Protein AF-A0A1D6LRM7-F1 (afdb_monomer)

Structure (mmCIF, N/CA/C/O backbone):
data_AF-A0A1D6LRM7-F1
#
_entry.id   AF-A0A1D6LRM7-F1
#
loop_
_atom_site.group_PDB
_atom_site.id
_atom_site.type_symbol
_atom_site.label_atom_id
_atom_site.label_alt_id
_atom_site.label_comp_id
_atom_site.label_asym_id
_atom_site.label_entity_id
_atom_site.label_seq_id
_atom_site.pdbx_PDB_ins_code
_atom_site.Cartn_x
_atom_site.Cartn_y
_atom_site.Cartn_z
_atom_site.occupancy
_atom_site.B_iso_or_equiv
_atom_site.auth_seq_id
_atom_site.auth_comp_id
_atom_site.auth_asym_id
_atom_site.auth_atom_id
_atom_site.pdbx_PDB_model_num
ATOM 1 N N . MET A 1 1 ? 13.437 -8.379 27.881 1.00 48.81 1 MET A N 1
ATOM 2 C CA . MET A 1 1 ? 14.257 -7.814 26.790 1.00 48.81 1 MET A CA 1
ATOM 3 C C . MET A 1 1 ? 14.389 -6.328 27.050 1.00 48.81 1 MET A C 1
ATOM 5 O O . MET A 1 1 ? 13.367 -5.660 27.158 1.00 48.81 1 MET A O 1
ATOM 9 N N . ASP A 1 2 ? 15.607 -5.842 27.264 1.00 48.84 2 ASP A N 1
ATOM 10 C CA . ASP A 1 2 ? 15.845 -4.428 27.548 1.00 48.84 2 ASP A CA 1
ATOM 11 C C . ASP A 1 2 ? 15.856 -3.634 26.237 1.00 48.84 2 ASP A C 1
ATOM 13 O O . ASP A 1 2 ? 16.717 -3.808 25.383 1.00 48.84 2 ASP A O 1
ATOM 17 N N . LEU A 1 3 ? 14.845 -2.789 26.058 1.00 51.12 3 LEU A N 1
ATOM 18 C CA . LEU A 1 3 ? 14.645 -1.985 24.852 1.00 51.12 3 LEU A CA 1
ATOM 19 C C . LEU A 1 3 ? 15.412 -0.652 24.901 1.00 51.12 3 LEU A C 1
ATOM 21 O O . LEU A 1 3 ? 15.370 0.107 23.936 1.00 51.12 3 LEU A O 1
ATOM 25 N N . SER A 1 4 ? 16.092 -0.345 26.012 1.00 55.38 4 SER A N 1
ATOM 26 C CA . SER A 1 4 ? 16.887 0.880 26.169 1.00 55.38 4 SER A CA 1
ATOM 27 C C . SER A 1 4 ? 18.189 0.875 25.355 1.00 55.38 4 SER A C 1
ATOM 29 O O . SER A 1 4 ? 18.809 1.926 25.209 1.00 55.38 4 SER A O 1
ATOM 31 N N . GLN A 1 5 ? 18.552 -0.274 24.773 1.00 54.78 5 GLN A N 1
ATOM 32 C CA . GLN A 1 5 ? 19.727 -0.457 23.915 1.00 54.78 5 GLN A CA 1
ATOM 33 C C . GLN A 1 5 ? 19.540 0.014 22.458 1.00 54.78 5 GLN A C 1
ATOM 35 O O . GLN A 1 5 ? 20.518 0.158 21.737 1.00 54.78 5 GLN A O 1
ATOM 40 N N . TYR A 1 6 ? 18.309 0.293 22.009 1.00 56.62 6 TYR A N 1
ATOM 41 C CA . TYR A 1 6 ? 18.001 0.683 20.617 1.00 56.62 6 TYR A CA 1
ATOM 42 C C . TYR A 1 6 ? 17.894 2.206 20.426 1.00 56.62 6 TYR A C 1
ATOM 44 O O . TYR A 1 6 ? 17.067 2.692 19.656 1.00 56.62 6 TYR A O 1
ATOM 52 N N . LYS A 1 7 ? 18.683 2.979 21.179 1.00 50.62 7 LYS A N 1
ATOM 53 C CA . LYS A 1 7 ? 18.519 4.436 21.318 1.00 50.62 7 LYS A CA 1
ATOM 54 C C . LYS A 1 7 ? 18.940 5.277 20.114 1.00 50.62 7 LYS A C 1
ATOM 56 O O . LYS A 1 7 ? 18.649 6.467 20.120 1.00 50.62 7 LYS A O 1
ATOM 61 N N . GLU A 1 8 ? 19.536 4.703 19.075 1.00 54.56 8 GLU A N 1
ATOM 62 C CA . GLU A 1 8 ? 19.952 5.472 17.902 1.00 54.56 8 GLU A CA 1
ATOM 63 C C . GLU A 1 8 ? 19.576 4.744 16.609 1.00 54.56 8 G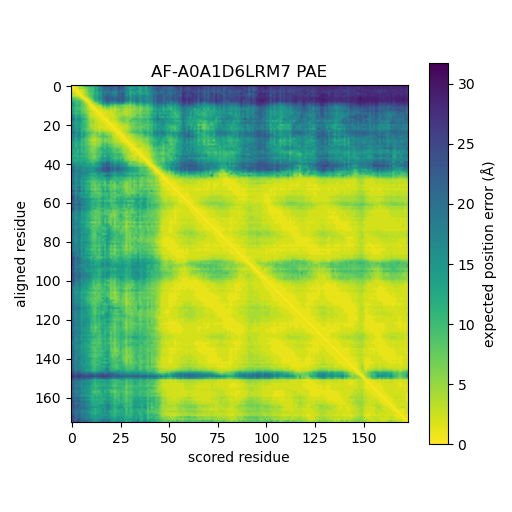LU A C 1
ATOM 65 O O . GLU A 1 8 ? 20.128 3.699 16.290 1.00 54.56 8 GLU A O 1
ATOM 70 N N . HIS A 1 9 ? 18.579 5.288 15.900 1.00 55.94 9 HIS A N 1
ATOM 71 C CA . HIS A 1 9 ? 18.299 5.088 14.470 1.00 55.94 9 HIS A CA 1
ATOM 72 C C . HIS A 1 9 ? 18.519 3.675 13.885 1.00 55.94 9 HIS A C 1
ATOM 74 O O . HIS A 1 9 ? 19.059 3.527 12.792 1.00 55.94 9 HIS A O 1
ATOM 80 N N . GLY A 1 10 ? 18.064 2.629 14.576 1.00 54.72 10 GLY A N 1
ATOM 81 C CA . GLY A 1 10 ? 18.096 1.265 14.052 1.00 54.72 10 GLY A CA 1
ATOM 82 C C . GLY A 1 10 ? 16.942 1.026 13.083 1.00 54.72 10 GLY A C 1
ATOM 83 O O . GLY A 1 10 ? 15.782 0.983 13.498 1.00 54.72 10 GLY A O 1
ATOM 84 N N . ASN A 1 11 ? 17.241 0.856 11.795 1.00 59.47 11 ASN A N 1
ATOM 85 C CA . ASN A 1 11 ? 16.259 0.343 10.847 1.00 59.47 11 ASN A CA 1
ATOM 86 C C . ASN A 1 11 ? 15.848 -1.073 11.276 1.00 59.47 11 ASN A C 1
ATOM 88 O O . ASN A 1 11 ? 16.696 -1.942 11.459 1.00 59.47 11 ASN A O 1
ATOM 92 N N . TRP A 1 12 ? 14.547 -1.308 11.453 1.00 60.94 12 TRP A N 1
ATOM 93 C CA . TRP A 1 12 ? 14.045 -2.607 11.910 1.00 60.94 12 TRP A CA 1
ATOM 94 C C . TRP A 1 12 ? 14.248 -3.707 10.846 1.00 60.94 12 TRP A C 1
ATOM 96 O O . TRP A 1 12 ? 14.608 -4.832 11.184 1.00 60.94 12 TRP A O 1
ATOM 106 N N . ILE A 1 13 ? 14.121 -3.366 9.560 1.00 70.25 13 ILE A N 1
ATOM 107 C CA . ILE A 1 13 ? 14.620 -4.170 8.438 1.00 70.25 13 ILE A CA 1
ATOM 108 C C . ILE A 1 13 ? 15.238 -3.209 7.427 1.00 70.25 13 ILE A C 1
ATOM 110 O O . ILE A 1 13 ? 14.580 -2.273 6.972 1.00 70.25 13 ILE A O 1
ATOM 114 N N . GLU A 1 14 ? 16.489 -3.453 7.058 1.00 68.00 14 GLU A N 1
ATOM 115 C CA . GLU A 1 14 ? 17.213 -2.677 6.059 1.00 68.00 14 GLU A CA 1
ATOM 116 C C . GLU A 1 14 ? 17.923 -3.614 5.088 1.00 68.00 14 GLU A C 1
ATOM 118 O O . GLU A 1 14 ? 18.613 -4.548 5.491 1.00 68.00 14 GLU A O 1
ATOM 123 N N . ILE A 1 15 ? 17.728 -3.366 3.794 1.00 74.50 15 ILE A N 1
ATOM 124 C CA . ILE A 1 15 ? 18.378 -4.113 2.723 1.00 74.50 15 ILE A CA 1
ATOM 125 C C . ILE A 1 15 ? 18.967 -3.085 1.765 1.00 74.50 15 ILE A C 1
ATOM 127 O O . ILE A 1 15 ? 18.239 -2.357 1.092 1.00 74.50 15 ILE A O 1
ATOM 131 N N . LEU A 1 16 ? 20.293 -3.001 1.740 1.00 58.19 16 LEU A N 1
ATOM 132 C CA . LEU A 1 16 ? 21.034 -1.997 0.983 1.00 58.19 16 LEU A CA 1
ATOM 133 C C . LEU A 1 16 ? 21.954 -2.667 -0.032 1.00 58.19 16 LEU A C 1
ATOM 135 O O . LEU A 1 16 ? 22.550 -3.698 0.262 1.00 58.19 16 LEU A O 1
ATOM 139 N N . ARG A 1 17 ? 22.131 -2.011 -1.187 1.00 58.50 17 ARG A N 1
ATOM 140 C CA . ARG A 1 17 ? 23.108 -2.385 -2.229 1.00 58.50 17 ARG A CA 1
ATOM 141 C C . ARG A 1 17 ? 22.951 -3.828 -2.733 1.00 58.50 17 ARG A C 1
ATOM 143 O O . ARG A 1 17 ? 23.941 -4.533 -2.900 1.00 58.50 17 ARG A O 1
ATOM 150 N N . VAL A 1 18 ? 21.715 -4.261 -2.972 1.00 64.31 18 VAL A N 1
ATOM 151 C CA . VAL A 1 18 ? 21.420 -5.574 -3.563 1.00 64.31 18 VAL A CA 1
ATOM 152 C C . VAL A 1 18 ? 20.704 -5.410 -4.897 1.00 64.31 18 VAL A C 1
ATOM 154 O O . VAL A 1 18 ? 19.795 -4.590 -5.019 1.00 64.31 18 VAL A O 1
ATOM 157 N N . ASP A 1 19 ? 21.079 -6.242 -5.862 1.00 56.31 19 ASP A N 1
ATOM 158 C CA . ASP A 1 19 ? 20.323 -6.451 -7.091 1.00 56.31 19 ASP A CA 1
ATOM 159 C C . ASP A 1 19 ? 19.500 -7.738 -6.956 1.00 56.31 19 ASP A C 1
ATOM 161 O O . ASP A 1 19 ? 19.971 -8.730 -6.400 1.00 56.31 19 ASP A O 1
ATOM 165 N N . ASN A 1 20 ? 18.270 -7.737 -7.478 1.00 55.44 20 ASN A N 1
ATOM 166 C CA . ASN A 1 20 ? 17.390 -8.915 -7.531 1.00 55.44 20 ASN A CA 1
ATOM 167 C C . ASN A 1 20 ? 17.047 -9.553 -6.165 1.00 55.44 20 ASN A C 1
ATOM 169 O O . ASN A 1 20 ? 16.983 -10.776 -6.049 1.00 55.44 20 ASN A O 1
ATOM 173 N N . LEU A 1 21 ? 16.790 -8.749 -5.126 1.00 69.44 21 LEU A N 1
ATOM 174 C CA . LEU A 1 21 ? 16.289 -9.250 -3.841 1.00 69.44 21 LEU A CA 1
ATOM 175 C C . LEU A 1 21 ? 14.969 -10.021 -4.016 1.00 69.44 21 LEU A C 1
ATOM 177 O O . LEU A 1 21 ? 13.975 -9.460 -4.479 1.00 69.44 21 LEU A O 1
ATOM 181 N N . VAL A 1 22 ? 14.932 -11.270 -3.546 1.00 63.38 22 VAL A N 1
ATOM 182 C CA . VAL A 1 22 ? 13.711 -12.081 -3.467 1.00 63.38 22 VAL A CA 1
ATOM 183 C C . VAL A 1 22 ? 13.505 -12.547 -2.025 1.00 63.38 22 VAL A C 1
ATOM 185 O O . VAL A 1 22 ? 14.353 -13.238 -1.467 1.00 63.38 22 VAL A O 1
ATOM 188 N N . ILE A 1 23 ? 12.365 -12.196 -1.423 1.00 72.25 23 ILE A N 1
ATOM 189 C CA . ILE A 1 23 ? 11.937 -12.693 -0.106 1.00 72.25 23 ILE A CA 1
ATOM 190 C C . ILE A 1 23 ? 10.822 -13.716 -0.346 1.00 72.25 23 ILE A C 1
ATOM 192 O O . ILE A 1 23 ? 9.770 -13.367 -0.879 1.00 72.25 23 ILE A O 1
ATOM 196 N N . THR A 1 24 ? 11.051 -14.984 0.006 1.00 70.19 24 THR A N 1
ATOM 197 C CA . THR A 1 24 ? 10.069 -16.075 -0.156 1.00 70.19 24 THR A CA 1
ATOM 198 C C . THR A 1 24 ? 9.983 -16.930 1.107 1.00 70.19 24 THR A C 1
ATOM 200 O O . THR A 1 24 ? 10.929 -16.978 1.888 1.00 70.19 24 THR A O 1
ATOM 203 N N . GLY A 1 25 ? 8.852 -17.608 1.308 1.00 72.69 25 GLY A N 1
ATOM 204 C CA . GLY A 1 25 ? 8.599 -18.466 2.470 1.00 72.69 25 GLY A CA 1
ATOM 205 C C . GLY A 1 25 ? 7.219 -18.214 3.079 1.00 72.69 25 GLY A C 1
ATOM 206 O O . GLY A 1 25 ? 6.573 -17.215 2.775 1.00 72.69 25 GLY A O 1
ATOM 207 N N . LYS A 1 26 ? 6.744 -19.139 3.921 1.00 67.75 26 LYS A N 1
ATOM 208 C CA . LYS A 1 26 ? 5.563 -18.927 4.779 1.00 67.75 26 LYS A CA 1
ATOM 209 C C . LYS A 1 26 ? 6.034 -18.351 6.124 1.00 67.75 26 LYS A C 1
ATOM 211 O O . LYS A 1 26 ? 7.088 -18.762 6.598 1.00 67.75 26 LYS A O 1
ATOM 216 N N . GLY A 1 27 ? 5.268 -17.460 6.752 1.00 71.12 27 GLY A N 1
ATOM 217 C CA . GLY A 1 27 ? 5.589 -16.888 8.070 1.00 71.12 27 GLY A CA 1
ATOM 218 C C . GLY A 1 27 ? 5.162 -15.424 8.210 1.00 71.12 27 GLY A C 1
ATOM 219 O O . GLY A 1 27 ? 4.623 -14.854 7.265 1.00 71.12 27 GLY A O 1
ATOM 220 N N . ASN A 1 28 ? 5.417 -14.824 9.379 1.00 67.19 28 ASN A N 1
ATOM 221 C CA . ASN A 1 28 ? 5.102 -13.423 9.680 1.00 67.19 28 ASN A CA 1
ATOM 222 C C . ASN A 1 28 ? 6.389 -12.617 9.907 1.00 67.19 28 ASN A C 1
ATOM 224 O O . ASN A 1 28 ? 7.251 -13.030 10.681 1.00 67.19 28 ASN A O 1
ATOM 228 N N . LEU A 1 29 ? 6.489 -11.445 9.279 1.00 70.94 29 LEU A N 1
ATOM 229 C CA . LEU A 1 29 ? 7.462 -10.409 9.637 1.00 70.94 29 LEU A CA 1
ATOM 230 C C . LEU A 1 29 ? 6.820 -9.496 10.697 1.00 70.94 29 LEU A C 1
ATOM 232 O O . LEU A 1 29 ? 6.235 -8.470 10.357 1.00 70.94 29 LEU A O 1
ATOM 236 N N . ASP A 1 30 ? 6.872 -9.904 11.968 1.00 68.38 30 ASP A N 1
ATOM 237 C CA . ASP A 1 30 ? 6.312 -9.158 13.107 1.00 68.38 30 ASP A CA 1
ATOM 238 C C . ASP A 1 30 ? 7.386 -8.311 13.805 1.00 68.38 30 ASP A C 1
ATOM 240 O O . ASP A 1 30 ? 8.472 -8.791 14.127 1.00 68.38 30 ASP A O 1
ATOM 244 N N . GLY A 1 31 ? 7.083 -7.035 14.033 1.00 69.38 31 GLY A N 1
ATOM 245 C CA . GLY A 1 31 ? 7.994 -6.067 14.652 1.00 69.38 31 GLY A CA 1
ATOM 246 C C . GLY A 1 31 ? 7.702 -5.702 16.062 1.00 69.38 31 GLY A C 1
ATOM 247 O O . GLY A 1 31 ? 8.352 -4.796 16.580 1.00 69.38 31 GLY A O 1
ATOM 248 N N . LEU A 1 32 ? 6.693 -6.337 16.655 1.00 70.69 32 LEU A N 1
ATOM 249 C CA . LEU A 1 32 ? 6.267 -6.051 18.014 1.00 70.69 32 LEU A CA 1
ATOM 250 C C . LEU A 1 32 ? 6.004 -4.549 18.217 1.00 70.69 32 LEU A C 1
ATOM 252 O O . LEU A 1 32 ? 6.222 -4.013 19.302 1.00 70.69 32 LEU A O 1
ATOM 256 N N . GLY A 1 33 ? 5.513 -3.871 17.170 1.00 70.25 33 GLY A N 1
ATOM 257 C CA . GLY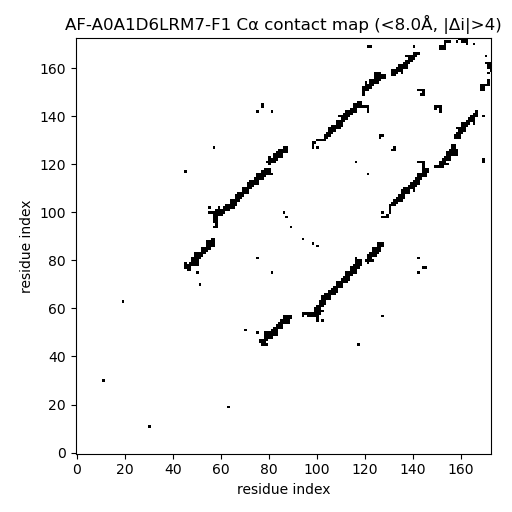 A 1 33 ? 5.181 -2.445 17.171 1.00 70.25 33 GLY A CA 1
ATOM 258 C C . GLY A 1 33 ? 4.414 -2.002 18.426 1.00 70.25 33 GLY A C 1
ATOM 259 O O . GLY A 1 33 ? 4.859 -1.056 19.079 1.00 70.25 33 GLY A O 1
ATOM 260 N N . PRO A 1 34 ? 3.352 -2.719 18.852 1.00 69.81 34 PRO A N 1
ATOM 261 C CA . PRO A 1 34 ? 2.617 -2.400 20.077 1.00 69.81 34 PRO A CA 1
ATOM 262 C C . PRO A 1 34 ? 3.480 -2.262 21.344 1.00 69.81 34 PRO A C 1
ATOM 264 O O . PRO A 1 34 ? 3.166 -1.443 22.204 1.00 69.81 34 PRO A O 1
ATOM 267 N N . ALA A 1 35 ? 4.590 -3.001 21.463 1.00 71.44 35 ALA A N 1
ATOM 268 C CA . ALA A 1 35 ? 5.491 -2.930 22.618 1.00 71.44 35 ALA A CA 1
ATOM 269 C C . ALA A 1 35 ? 6.398 -1.681 22.622 1.00 71.44 35 ALA A C 1
ATOM 271 O O . ALA A 1 35 ? 7.002 -1.353 23.648 1.00 71.44 35 ALA A O 1
ATOM 272 N N . VAL A 1 36 ? 6.519 -0.989 21.483 1.00 68.25 36 VAL A N 1
ATOM 273 C CA . VAL A 1 36 ? 7.437 0.146 21.295 1.00 68.25 36 VAL A CA 1
ATOM 274 C C . VAL A 1 36 ? 6.744 1.445 20.879 1.00 68.25 36 VAL A C 1
ATOM 276 O O . VAL A 1 36 ? 7.337 2.508 21.051 1.00 68.25 36 VAL A O 1
ATOM 279 N N . TRP A 1 37 ? 5.492 1.415 20.403 1.00 67.69 37 TRP A N 1
ATOM 280 C CA . TRP A 1 37 ? 4.754 2.619 19.988 1.00 67.69 37 TRP A CA 1
ATOM 281 C C . TRP A 1 37 ? 4.624 3.661 21.103 1.00 67.69 37 TRP A C 1
ATOM 283 O O . TRP A 1 37 ? 4.774 4.850 20.836 1.00 67.69 37 TRP A O 1
ATOM 293 N N . SER A 1 38 ? 4.437 3.231 22.356 1.00 66.00 38 SER A N 1
ATOM 294 C CA . SER A 1 38 ? 4.356 4.123 23.525 1.00 66.00 38 SER A CA 1
ATOM 295 C C . SER A 1 38 ? 5.654 4.879 23.823 1.00 66.00 38 SER A C 1
ATOM 297 O O . SER A 1 38 ? 5.643 5.853 24.572 1.00 66.00 38 SER A O 1
ATOM 299 N N . LYS A 1 39 ? 6.777 4.449 23.238 1.00 69.88 39 LYS A N 1
ATOM 300 C CA . LYS A 1 39 ? 8.090 5.086 23.394 1.00 69.88 39 LYS A CA 1
ATOM 301 C C . LYS A 1 39 ? 8.375 6.125 22.312 1.00 69.88 39 L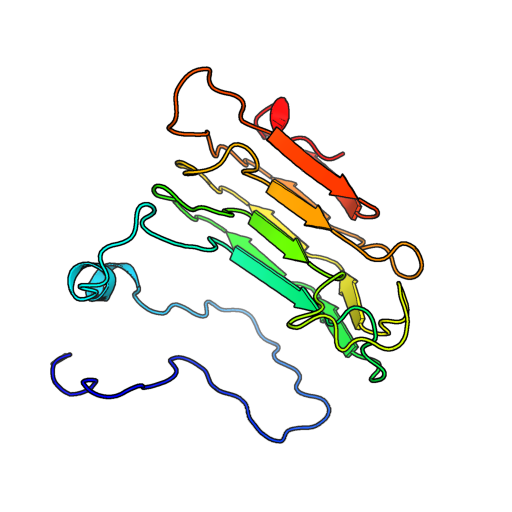YS A C 1
ATOM 303 O O . LYS A 1 39 ? 9.392 6.808 22.384 1.00 69.88 39 LYS A O 1
ATOM 308 N N . ASN A 1 40 ? 7.502 6.250 21.314 1.00 64.94 40 ASN A N 1
ATOM 309 C CA . ASN A 1 40 ? 7.621 7.265 20.279 1.00 64.94 40 ASN A CA 1
ATOM 310 C C . ASN A 1 40 ? 7.019 8.590 20.775 1.00 64.94 40 ASN A C 1
ATOM 312 O O . ASN A 1 40 ? 5.805 8.722 20.895 1.00 64.94 40 ASN A O 1
ATOM 316 N N . SER A 1 41 ? 7.872 9.576 21.056 1.00 60.50 41 SER A N 1
ATOM 317 C CA . SER A 1 41 ? 7.485 10.898 21.568 1.00 60.50 41 SER A CA 1
ATOM 318 C C . SER A 1 41 ? 7.216 11.943 20.474 1.00 60.50 41 SER A C 1
ATOM 320 O O . SER A 1 41 ? 7.082 13.130 20.773 1.00 60.50 41 SER A O 1
ATOM 322 N N . CYS A 1 42 ? 7.132 11.549 19.198 1.00 62.16 42 CYS A N 1
ATOM 323 C CA . CYS A 1 42 ? 6.802 12.489 18.129 1.00 62.16 42 CYS A CA 1
ATOM 324 C C . CYS A 1 42 ? 5.359 13.007 18.274 1.00 62.16 42 CYS A C 1
ATOM 326 O O . CYS A 1 42 ? 4.404 12.270 18.038 1.00 62.16 42 CYS A O 1
ATOM 328 N N . ALA A 1 43 ? 5.194 14.297 18.579 1.00 59.44 43 ALA A N 1
ATOM 329 C CA . ALA A 1 43 ? 3.896 14.968 18.566 1.00 59.44 43 ALA A CA 1
ATOM 330 C C . ALA A 1 43 ? 3.354 15.059 17.126 1.00 59.44 43 ALA A C 1
ATOM 332 O O . ALA A 1 43 ? 3.746 15.931 16.348 1.00 59.44 43 ALA A O 1
ATOM 333 N N . LYS A 1 44 ? 2.464 14.139 16.748 1.00 65.06 44 LYS A N 1
ATOM 334 C CA . LYS A 1 44 ? 1.799 14.114 15.438 1.00 65.06 44 LYS A CA 1
ATOM 335 C C . LYS A 1 44 ? 0.282 14.238 15.613 1.00 65.06 44 LYS A C 1
ATOM 337 O O . LYS A 1 44 ? -0.271 13.758 16.594 1.00 65.06 44 LYS A O 1
ATOM 342 N N . LYS A 1 45 ? -0.397 14.863 14.640 1.00 68.50 45 LYS A N 1
ATOM 343 C CA . LYS A 1 45 ? -1.877 14.965 14.572 1.00 68.50 45 LYS A CA 1
ATOM 344 C C . LYS A 1 45 ? -2.574 13.640 14.210 1.00 68.50 45 LYS A C 1
ATOM 346 O O . LYS A 1 45 ? -3.794 13.580 14.175 1.00 68.50 45 LYS A O 1
ATOM 351 N N . TYR A 1 46 ? -1.791 12.615 13.903 1.00 66.56 46 TYR A N 1
ATOM 352 C CA . TYR A 1 46 ? -2.187 11.256 13.555 1.00 66.56 46 TYR A CA 1
ATOM 353 C C . TYR A 1 46 ? -1.213 10.319 14.271 1.00 66.56 46 TYR A C 1
ATOM 355 O O . TYR A 1 46 ? -0.051 10.696 14.465 1.00 66.56 46 TYR A O 1
ATOM 363 N N . LYS A 1 47 ? -1.622 9.107 14.653 1.00 75.50 47 LYS A N 1
ATOM 364 C CA . LYS A 1 47 ? -0.683 8.191 15.330 1.00 75.50 47 LYS A CA 1
ATOM 365 C C . LYS A 1 47 ? 0.324 7.608 14.338 1.00 75.50 47 LYS A C 1
ATOM 367 O O . LYS A 1 47 ? 1.511 7.503 14.642 1.00 75.50 47 LYS A O 1
ATOM 372 N N . THR A 1 48 ? -0.133 7.330 13.114 1.00 79.50 48 THR A N 1
ATOM 373 C CA . THR A 1 48 ? 0.667 6.687 12.062 1.00 79.50 48 THR A CA 1
ATOM 374 C C . THR A 1 48 ? 0.442 7.354 10.701 1.00 79.50 48 THR A C 1
ATOM 376 O O . THR A 1 48 ? -0.681 7.691 10.352 1.00 79.50 48 THR A O 1
ATOM 379 N N . THR A 1 49 ? 1.501 7.572 9.907 1.00 85.38 49 THR A N 1
ATOM 380 C CA . THR A 1 49 ? 1.352 8.198 8.574 1.00 85.38 49 THR A CA 1
ATOM 381 C C . THR A 1 49 ? 0.762 7.231 7.543 1.00 85.38 49 THR A C 1
ATOM 383 O O . THR A 1 49 ? -0.041 7.652 6.719 1.00 85.38 49 THR A O 1
ATOM 386 N N . PHE A 1 50 ? 1.178 5.960 7.573 1.00 87.94 50 PHE A N 1
ATOM 387 C CA . PHE A 1 50 ? 0.703 4.899 6.681 1.00 87.94 50 PHE A CA 1
ATOM 388 C C . PHE A 1 50 ? 0.473 3.619 7.478 1.00 87.94 50 PHE A C 1
ATOM 390 O O . PHE A 1 50 ? 1.364 3.232 8.229 1.00 87.94 50 PHE A O 1
ATOM 397 N N . GLY A 1 51 ? -0.671 2.958 7.304 1.00 90.31 51 GLY A N 1
ATOM 398 C CA . GLY A 1 51 ? -0.927 1.672 7.955 1.00 90.31 51 GLY A CA 1
ATOM 399 C C . GLY A 1 51 ? -0.127 0.554 7.291 1.00 90.31 51 GLY A C 1
ATOM 400 O O . GLY A 1 51 ? 0.867 0.072 7.828 1.00 90.31 51 GLY A O 1
ATOM 401 N N . VAL A 1 52 ? -0.524 0.201 6.073 1.00 93.50 52 VAL A N 1
ATOM 402 C CA . VAL A 1 52 ? 0.189 -0.707 5.174 1.00 93.50 52 VAL A CA 1
ATOM 403 C C . VAL A 1 52 ? 0.445 -0.001 3.853 1.00 93.50 52 VAL A C 1
ATOM 405 O O . VAL A 1 52 ? -0.432 0.679 3.318 1.00 93.50 52 VAL A O 1
ATOM 408 N N . ARG A 1 53 ? 1.671 -0.122 3.336 1.00 94.94 53 ARG A N 1
ATOM 409 C CA . ARG A 1 53 ? 2.085 0.609 2.139 1.00 94.94 53 ARG A CA 1
ATOM 410 C C . ARG A 1 53 ? 2.984 -0.208 1.226 1.00 94.94 53 ARG A C 1
ATOM 412 O O . ARG A 1 53 ? 4.050 -0.647 1.650 1.00 94.94 53 ARG A O 1
ATOM 419 N N . ILE A 1 54 ? 2.623 -0.251 -0.053 1.00 95.25 54 ILE A N 1
ATOM 420 C CA . ILE A 1 54 ? 3.515 -0.601 -1.165 1.00 95.25 54 ILE A CA 1
ATOM 421 C C . ILE A 1 54 ? 3.797 0.681 -1.951 1.00 95.25 54 ILE A C 1
ATOM 423 O O . ILE A 1 54 ? 2.880 1.447 -2.236 1.00 95.25 54 ILE A O 1
ATOM 427 N N . LYS A 1 55 ? 5.061 0.938 -2.293 1.00 94.19 55 LYS A N 1
ATOM 428 C CA . LYS A 1 55 ? 5.450 2.079 -3.132 1.00 94.19 55 LYS A CA 1
ATOM 429 C C . LYS A 1 55 ? 6.411 1.646 -4.233 1.00 94.19 55 LYS A C 1
ATOM 431 O O . LYS A 1 55 ? 7.299 0.834 -3.978 1.00 94.19 55 LYS A O 1
ATOM 436 N N . ALA A 1 56 ? 6.260 2.217 -5.419 1.00 92.19 56 ALA A N 1
ATOM 437 C CA . ALA A 1 56 ? 7.166 2.046 -6.546 1.00 92.19 56 ALA A CA 1
ATOM 438 C C . ALA A 1 56 ? 7.363 3.391 -7.247 1.00 92.19 56 ALA A C 1
ATOM 440 O O . ALA A 1 56 ? 6.396 4.119 -7.460 1.00 92.19 56 ALA A O 1
ATOM 441 N N . TYR A 1 57 ? 8.613 3.708 -7.595 1.00 91.38 57 TYR A N 1
ATOM 442 C CA . TYR A 1 57 ? 8.921 4.928 -8.337 1.00 91.38 57 TYR A CA 1
ATOM 443 C C . TYR A 1 57 ? 8.187 4.945 -9.678 1.00 91.38 57 TYR A C 1
ATOM 445 O O . TYR A 1 57 ? 8.169 3.928 -10.382 1.00 91.38 57 TYR A O 1
ATOM 453 N N . GLU A 1 58 ? 7.621 6.101 -10.031 1.00 93.38 58 GLU A N 1
ATOM 454 C CA . GLU A 1 58 ? 6.837 6.266 -11.260 1.00 93.38 58 GLU A CA 1
ATOM 455 C C . GLU A 1 58 ? 7.666 6.047 -12.539 1.00 93.38 58 GLU A C 1
ATOM 457 O O . GLU A 1 58 ? 7.104 5.660 -13.562 1.00 93.38 58 GLU A O 1
ATOM 462 N N . ASP A 1 59 ? 8.992 6.210 -12.474 1.00 91.69 59 ASP A N 1
ATOM 463 C CA . ASP A 1 59 ? 9.944 6.018 -13.575 1.00 91.69 59 ASP A CA 1
ATOM 464 C C . ASP A 1 59 ? 10.985 4.914 -13.316 1.00 91.69 59 ASP A C 1
ATOM 466 O O . ASP A 1 59 ? 12.038 4.879 -13.954 1.00 91.69 59 ASP A O 1
ATOM 470 N N . ALA A 1 60 ? 10.697 3.981 -12.399 1.00 89.94 60 ALA A N 1
ATOM 471 C CA . ALA A 1 60 ? 11.610 2.889 -12.067 1.00 89.94 60 ALA A CA 1
ATOM 472 C C . ALA A 1 60 ? 12.048 2.100 -13.319 1.00 89.94 60 ALA A C 1
ATOM 474 O O . ALA A 1 60 ? 11.251 1.395 -13.941 1.00 89.94 60 ALA A O 1
ATOM 475 N N . ALA A 1 61 ? 13.337 2.181 -13.662 1.00 88.44 61 ALA A N 1
ATOM 476 C CA . ALA A 1 61 ? 13.878 1.573 -14.878 1.00 88.44 61 ALA A CA 1
ATOM 477 C C . ALA A 1 61 ? 14.138 0.059 -14.761 1.00 88.44 61 ALA A C 1
ATOM 479 O O . ALA A 1 61 ? 14.170 -0.633 -15.789 1.00 88.44 61 ALA A O 1
ATOM 480 N N . SER A 1 62 ? 14.325 -0.442 -13.535 1.00 87.81 62 SER A N 1
ATOM 481 C CA . SER A 1 62 ? 14.562 -1.858 -13.236 1.00 87.81 62 SER A CA 1
ATOM 482 C C . SER A 1 62 ? 13.264 -2.657 -13.272 1.00 87.81 62 SER A C 1
ATOM 484 O O . SER A 1 62 ? 12.256 -2.256 -12.691 1.00 87.81 62 SER A O 1
ATOM 486 N N . VAL A 1 63 ? 13.300 -3.817 -13.929 1.00 90.81 63 VAL A N 1
ATOM 487 C CA . VAL A 1 63 ? 12.172 -4.754 -13.957 1.00 90.81 63 VAL A CA 1
ATOM 488 C C . VAL A 1 63 ? 12.142 -5.508 -12.632 1.00 90.81 63 VAL A C 1
ATOM 490 O O . VAL A 1 63 ? 13.011 -6.333 -12.367 1.00 90.81 63 VAL A O 1
ATOM 493 N N . LEU A 1 64 ? 11.150 -5.217 -11.795 1.00 88.50 64 LEU A N 1
ATOM 494 C CA . LEU A 1 64 ? 10.967 -5.847 -10.486 1.00 88.50 64 LEU A CA 1
ATOM 495 C C . LEU A 1 64 ? 9.530 -6.345 -10.353 1.00 88.50 64 LEU A C 1
ATOM 497 O O . LEU A 1 64 ? 8.614 -5.805 -10.972 1.00 88.50 64 LEU A O 1
ATOM 501 N N . THR A 1 65 ? 9.313 -7.370 -9.534 1.00 91.94 65 THR A N 1
ATOM 502 C CA . THR A 1 65 ? 7.970 -7.875 -9.227 1.00 91.94 65 THR A CA 1
ATOM 503 C C . THR A 1 65 ? 7.773 -7.951 -7.723 1.00 91.94 65 THR A C 1
ATOM 505 O O . THR A 1 65 ? 8.511 -8.644 -7.029 1.00 91.94 65 THR A O 1
ATOM 508 N N . VAL A 1 66 ? 6.736 -7.274 -7.238 1.00 91.19 66 VAL A N 1
ATOM 509 C CA . VAL A 1 66 ? 6.191 -7.432 -5.890 1.00 91.19 66 VAL A CA 1
ATOM 510 C C . VAL A 1 66 ? 4.944 -8.293 -6.022 1.00 91.19 66 VAL A C 1
ATOM 512 O O . VAL A 1 66 ? 3.996 -7.907 -6.708 1.00 91.19 66 VAL A O 1
ATOM 515 N N . SER A 1 67 ? 4.948 -9.480 -5.414 1.00 93.62 67 SER A N 1
ATOM 516 C CA . SER A 1 67 ? 3.788 -10.364 -5.496 1.00 93.62 67 SER A CA 1
ATOM 517 C C . SER A 1 67 ? 3.568 -11.229 -4.274 1.00 93.62 67 SER A C 1
ATOM 519 O O . SER A 1 67 ? 4.518 -11.483 -3.536 1.00 93.62 67 SER A O 1
ATOM 521 N N . LYS A 1 68 ? 2.327 -11.706 -4.105 1.00 91.88 68 LYS A N 1
ATOM 522 C CA . LYS A 1 68 ? 1.910 -12.604 -3.015 1.00 91.88 68 LYS A CA 1
ATOM 523 C C . LYS A 1 68 ? 2.128 -11.977 -1.639 1.00 91.88 68 LYS A C 1
ATOM 525 O O . LYS A 1 68 ? 2.606 -12.624 -0.710 1.00 91.88 68 LYS A O 1
ATOM 530 N N . ILE A 1 69 ? 1.801 -10.692 -1.531 1.00 91.62 69 ILE A N 1
ATOM 531 C CA . ILE A 1 69 ? 1.873 -9.948 -0.272 1.00 91.62 69 ILE A CA 1
ATOM 532 C C . ILE A 1 69 ? 0.538 -10.097 0.450 1.00 91.62 69 ILE A C 1
ATOM 534 O O . ILE A 1 69 ? -0.510 -9.882 -0.151 1.00 91.62 69 ILE A O 1
ATOM 538 N N . HIS A 1 70 ? 0.581 -10.435 1.736 1.00 91.12 70 HIS A N 1
ATOM 539 C CA . HIS A 1 70 ? -0.599 -10.575 2.583 1.00 91.12 70 HIS A CA 1
ATOM 540 C C . HIS A 1 70 ? -0.483 -9.642 3.790 1.00 91.12 70 HIS A C 1
ATOM 542 O O . HIS A 1 70 ? 0.424 -9.783 4.607 1.00 91.12 70 HIS A O 1
ATOM 548 N N . TYR A 1 71 ? -1.413 -8.697 3.894 1.00 93.62 71 TYR A N 1
ATOM 549 C CA . TYR A 1 71 ? -1.647 -7.886 5.082 1.00 93.62 71 TYR A CA 1
ATOM 550 C C . TYR A 1 71 ? -2.926 -8.387 5.741 1.00 93.62 71 TYR A C 1
ATOM 552 O O . TYR A 1 71 ? -3.997 -8.271 5.147 1.00 93.62 71 TYR A O 1
ATOM 560 N N . GLU A 1 72 ? -2.820 -8.962 6.938 1.00 92.31 72 GLU A N 1
ATOM 561 C CA . GLU A 1 72 ? -3.954 -9.600 7.607 1.00 92.31 72 GLU A CA 1
ATOM 562 C C . GLU A 1 72 ? -4.013 -9.272 9.103 1.00 92.31 72 GLU A C 1
ATOM 564 O O . GLU A 1 72 ? -2.971 -9.164 9.749 1.00 92.31 72 GLU A O 1
ATOM 569 N N . ASN A 1 73 ? -5.230 -9.151 9.649 1.00 86.44 73 ASN A N 1
ATOM 570 C CA . ASN A 1 73 ? -5.506 -8.947 11.079 1.00 86.44 73 ASN A CA 1
ATOM 571 C C . ASN A 1 73 ? -4.868 -7.664 11.637 1.00 86.44 73 ASN A C 1
ATOM 573 O O . ASN A 1 73 ? -4.171 -7.684 12.654 1.00 86.44 73 ASN A O 1
ATOM 577 N N . ILE A 1 74 ? -5.099 -6.538 10.962 1.00 86.88 74 ILE A N 1
ATOM 578 C CA . ILE A 1 74 ? -4.485 -5.252 11.312 1.00 86.88 74 ILE A CA 1
ATOM 579 C C . ILE A 1 74 ? -5.547 -4.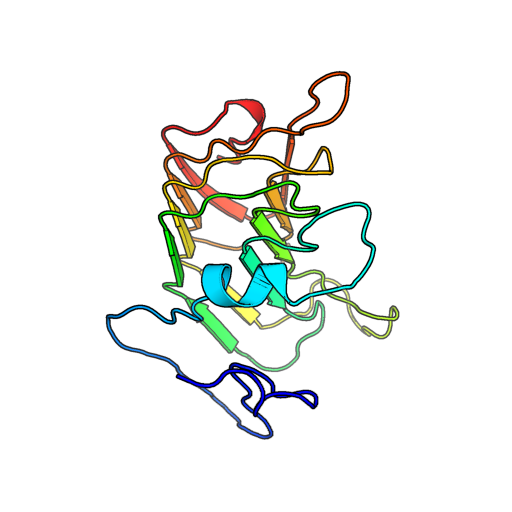310 11.868 1.00 86.88 74 ILE A C 1
ATOM 581 O O . ILE A 1 74 ? -6.552 -4.037 11.216 1.00 86.88 74 ILE A O 1
ATOM 585 N N . LYS A 1 75 ? -5.297 -3.757 13.056 1.00 88.62 75 LYS A N 1
ATOM 586 C CA . LYS A 1 75 ? -6.106 -2.676 13.624 1.00 88.62 75 LYS A CA 1
ATOM 587 C C . LYS A 1 75 ? -5.390 -1.339 13.444 1.00 88.62 75 LYS A C 1
ATOM 589 O O . LYS A 1 75 ? -4.271 -1.160 13.918 1.00 88.62 75 LYS A O 1
ATOM 594 N N . MET A 1 76 ? -6.048 -0.409 12.765 1.00 90.69 76 MET A N 1
ATOM 595 C CA . MET A 1 76 ? -5.590 0.954 12.527 1.00 90.69 76 MET A CA 1
ATOM 596 C C . MET A 1 76 ? -6.086 1.878 13.640 1.00 90.69 76 MET A C 1
ATOM 598 O O . MET A 1 76 ? -7.230 1.779 14.081 1.00 90.69 76 MET A O 1
ATOM 602 N N . GLU A 1 77 ? -5.246 2.810 14.072 1.00 88.25 77 GLU A N 1
ATOM 603 C CA . GLU A 1 77 ? -5.639 3.860 15.012 1.00 88.25 77 GLU A CA 1
ATOM 604 C C . GLU A 1 77 ? -5.167 5.207 14.477 1.00 88.25 77 GLU A C 1
ATOM 606 O O . GLU A 1 77 ? -3.967 5.477 14.466 1.00 88.25 77 GLU A O 1
ATOM 611 N N . ASP A 1 78 ? -6.107 6.028 14.007 1.00 89.00 78 ASP A N 1
ATOM 612 C CA . ASP A 1 78 ? -5.869 7.352 13.421 1.00 89.00 78 ASP A CA 1
ATOM 613 C C . ASP A 1 78 ? -4.686 7.358 12.442 1.00 89.00 78 ASP A C 1
ATOM 615 O O . ASP A 1 78 ? -3.736 8.141 12.569 1.00 89.00 78 ASP A O 1
ATOM 619 N N . SER A 1 79 ? -4.722 6.431 11.478 1.00 91.00 79 SER A N 1
ATOM 620 C CA . SER A 1 79 ? -3.724 6.360 10.409 1.00 91.00 79 SER A CA 1
ATOM 621 C C . SER A 1 79 ? -4.059 7.354 9.298 1.00 91.00 79 SER A C 1
ATOM 623 O O . SER A 1 79 ? -5.179 7.367 8.793 1.00 91.00 79 SER A O 1
ATOM 625 N N . ALA A 1 80 ? -3.098 8.175 8.879 1.00 90.69 80 ALA A N 1
ATOM 626 C CA . ALA A 1 80 ? -3.333 9.184 7.843 1.00 90.69 80 ALA A CA 1
ATOM 627 C C . ALA A 1 80 ? -3.470 8.599 6.430 1.00 90.69 80 ALA A C 1
ATOM 629 O O . ALA A 1 80 ? -3.973 9.277 5.547 1.00 90.69 80 ALA A O 1
ATOM 630 N N . ASN A 1 81 ? -2.986 7.380 6.194 1.00 92.06 81 ASN A N 1
ATOM 631 C CA . ASN A 1 81 ? -3.119 6.664 4.922 1.00 92.06 81 ASN A CA 1
ATOM 632 C C . ASN A 1 81 ? -3.145 5.153 5.228 1.00 92.06 81 ASN A C 1
ATOM 634 O O . ASN A 1 81 ? -2.105 4.487 5.155 1.00 92.06 81 ASN A O 1
ATOM 638 N N . PRO A 1 82 ? -4.279 4.602 5.685 1.00 94.44 82 PRO A N 1
ATOM 639 C CA . PRO A 1 82 ? -4.332 3.251 6.237 1.00 94.44 82 PRO A CA 1
ATOM 640 C C . PRO A 1 82 ? -3.898 2.166 5.252 1.00 94.44 82 PRO A C 1
ATOM 642 O O . PRO A 1 82 ? -2.994 1.401 5.575 1.00 94.44 82 PRO A O 1
ATOM 645 N N . ILE A 1 83 ? -4.497 2.108 4.062 1.00 97.19 83 ILE A N 1
ATOM 646 C CA . ILE A 1 83 ? -4.175 1.116 3.030 1.00 97.19 83 ILE A CA 1
ATOM 647 C C . ILE A 1 83 ? -3.709 1.853 1.780 1.00 97.19 83 ILE A C 1
ATOM 649 O O . ILE A 1 83 ? -4.479 2.600 1.177 1.00 97.19 83 ILE A O 1
ATOM 653 N N . PHE A 1 84 ? -2.446 1.657 1.396 1.00 96.19 84 PHE A N 1
ATOM 654 C CA . PHE A 1 84 ? -1.813 2.478 0.366 1.00 96.19 84 PHE A CA 1
ATOM 655 C C . PHE A 1 84 ? -0.991 1.649 -0.632 1.00 96.19 84 PHE A C 1
ATOM 657 O O . PHE A 1 84 ? -0.045 0.954 -0.258 1.00 96.19 84 PHE A O 1
ATOM 664 N N . ILE A 1 85 ? -1.299 1.754 -1.922 1.00 97.88 85 ILE A N 1
ATOM 665 C CA . ILE A 1 85 ? -0.404 1.350 -3.012 1.00 97.88 85 ILE A CA 1
ATOM 666 C C . ILE A 1 85 ? -0.124 2.593 -3.845 1.00 97.88 85 ILE A C 1
ATOM 668 O O . ILE A 1 85 ? -1.050 3.195 -4.372 1.00 97.88 85 ILE A O 1
ATOM 672 N N . ASP A 1 86 ? 1.145 2.964 -3.977 1.00 96.06 86 ASP A N 1
ATOM 673 C CA . ASP A 1 86 ? 1.571 4.136 -4.740 1.00 96.06 86 ASP A CA 1
ATOM 674 C C . ASP A 1 86 ? 2.644 3.761 -5.761 1.00 96.06 86 ASP A C 1
ATOM 676 O O . ASP A 1 86 ? 3.834 3.702 -5.448 1.00 96.06 86 ASP A O 1
ATOM 680 N N . MET A 1 87 ? 2.216 3.485 -6.993 1.00 95.62 87 MET A N 1
ATOM 681 C CA . MET A 1 87 ? 3.108 3.320 -8.148 1.00 95.62 87 MET A CA 1
ATOM 682 C C . MET A 1 87 ? 3.390 4.649 -8.864 1.00 95.62 87 MET A C 1
ATOM 684 O O . MET A 1 87 ? 4.018 4.665 -9.921 1.00 95.62 87 MET A O 1
ATOM 688 N N . LYS A 1 88 ? 2.897 5.756 -8.305 1.00 93.06 88 LYS A N 1
ATOM 689 C CA . LYS A 1 88 ? 3.094 7.134 -8.760 1.00 93.06 88 LYS A CA 1
ATOM 690 C C . LYS A 1 88 ? 4.106 7.863 -7.878 1.00 93.06 88 LYS A C 1
ATOM 692 O O . LYS A 1 88 ? 4.166 9.091 -7.855 1.00 93.06 88 LYS A O 1
ATOM 697 N N . TYR A 1 89 ? 4.911 7.105 -7.133 1.00 91.75 89 TYR A N 1
ATOM 698 C CA . TYR A 1 89 ? 5.814 7.668 -6.152 1.00 91.75 89 TYR A CA 1
ATOM 699 C C . TYR A 1 89 ? 6.905 8.473 -6.858 1.00 91.75 89 TYR A C 1
ATOM 701 O O . TYR A 1 89 ? 7.766 7.921 -7.543 1.00 91.75 89 TYR A O 1
ATOM 709 N N . CYS A 1 90 ? 6.877 9.789 -6.668 1.00 89.31 90 CYS A N 1
ATOM 710 C CA . CYS A 1 90 ? 7.866 10.698 -7.225 1.00 89.31 90 CYS A CA 1
ATOM 711 C C . CYS A 1 90 ? 8.307 11.748 -6.195 1.00 89.31 90 CYS A C 1
ATOM 713 O O . CYS A 1 90 ? 7.882 12.910 -6.244 1.00 89.31 90 CYS A O 1
ATOM 715 N N . PRO A 1 91 ? 9.137 11.366 -5.207 1.00 83.75 91 PRO A N 1
ATOM 716 C CA . PRO A 1 91 ? 9.599 12.307 -4.201 1.00 83.75 91 PRO A CA 1
ATOM 717 C C . PRO A 1 91 ? 10.407 13.427 -4.867 1.00 83.75 91 PRO A C 1
ATOM 719 O O . PRO A 1 91 ? 11.189 13.192 -5.787 1.00 83.75 91 PRO A O 1
ATOM 722 N N . ASN A 1 92 ? 10.203 14.659 -4.398 1.00 87.12 92 ASN A N 1
ATOM 723 C CA . ASN A 1 92 ? 10.876 15.867 -4.889 1.00 87.12 92 ASN A CA 1
ATOM 724 C C . ASN A 1 92 ? 10.655 16.188 -6.379 1.00 87.12 92 ASN A C 1
ATOM 726 O O . ASN A 1 92 ? 11.327 17.072 -6.900 1.00 87.12 92 ASN A O 1
ATOM 730 N N . LYS A 1 93 ? 9.709 15.512 -7.053 1.00 81.69 93 LYS A N 1
ATOM 731 C CA . LYS A 1 93 ? 9.397 15.719 -8.479 1.00 81.69 93 LYS A CA 1
ATOM 732 C C . LYS A 1 93 ? 10.617 15.540 -9.401 1.00 81.69 93 LYS A C 1
ATOM 734 O O . LYS A 1 93 ? 10.763 16.265 -10.378 1.00 81.69 93 LYS A O 1
ATOM 739 N N . LEU A 1 94 ? 11.496 14.590 -9.072 1.00 85.19 94 LEU A N 1
ATOM 740 C CA . LEU A 1 94 ? 12.724 14.312 -9.834 1.00 85.19 94 LEU A CA 1
ATOM 741 C C . LEU A 1 94 ? 12.546 13.271 -10.949 1.00 85.19 94 LEU A C 1
ATOM 743 O O . LEU A 1 94 ? 13.498 12.994 -11.673 1.00 85.19 94 LEU A O 1
ATOM 747 N N . CYS A 1 95 ? 11.359 12.681 -11.077 1.00 86.44 95 CYS A N 1
ATOM 748 C CA . CYS A 1 95 ? 11.100 11.658 -12.081 1.00 86.44 95 CYS A CA 1
ATOM 749 C C . CYS A 1 95 ? 11.122 12.265 -13.477 1.00 86.44 95 CYS A C 1
ATOM 751 O O . CYS A 1 95 ? 10.601 13.355 -13.713 1.00 86.44 95 CYS A O 1
ATOM 753 N N . THR A 1 96 ? 11.724 11.538 -14.407 1.00 89.44 96 THR A N 1
ATOM 754 C CA . THR A 1 96 ? 11.959 12.027 -15.774 1.00 89.44 96 THR A CA 1
ATOM 755 C C . THR A 1 96 ? 10.890 11.568 -16.760 1.00 89.44 96 THR A C 1
ATOM 757 O O . THR A 1 96 ? 10.782 12.116 -17.856 1.00 89.44 96 THR A O 1
ATOM 760 N N . ALA A 1 97 ? 10.076 10.585 -16.372 1.00 88.00 97 ALA A N 1
ATOM 761 C CA . ALA A 1 97 ? 9.003 10.048 -17.188 1.00 88.00 97 ALA A CA 1
ATOM 762 C C . ALA A 1 97 ? 7.789 9.663 -16.332 1.00 88.00 97 ALA A C 1
ATOM 764 O O . ALA A 1 97 ? 7.916 9.027 -15.291 1.00 88.00 97 ALA A O 1
ATOM 765 N N . ASN A 1 98 ? 6.596 10.009 -16.809 1.00 88.69 98 ASN A N 1
ATOM 766 C CA . ASN A 1 98 ? 5.346 9.638 -16.151 1.00 88.69 98 ASN A CA 1
ATOM 767 C C . ASN A 1 98 ? 4.904 8.243 -16.608 1.00 88.69 98 ASN A C 1
ATOM 769 O O . ASN A 1 98 ? 5.040 7.890 -17.789 1.00 88.69 98 ASN A O 1
ATOM 773 N N . ASP A 1 99 ? 4.338 7.458 -15.688 1.00 87.88 99 ASP A N 1
ATOM 774 C CA . ASP A 1 99 ? 3.894 6.085 -15.958 1.00 87.88 99 ASP A CA 1
ATOM 775 C C . ASP A 1 99 ? 4.958 5.221 -16.665 1.00 87.88 99 ASP A C 1
ATOM 777 O O . ASP A 1 99 ? 4.654 4.491 -17.609 1.00 87.88 99 ASP A O 1
ATOM 781 N N . ALA A 1 100 ? 6.232 5.340 -16.295 1.00 92.94 100 ALA A N 1
ATOM 782 C CA . ALA A 1 100 ? 7.338 4.624 -16.943 1.00 92.94 100 ALA A CA 1
ATOM 783 C C . ALA A 1 100 ? 7.924 3.484 -16.094 1.00 92.94 100 ALA A C 1
ATOM 785 O O . ALA A 1 100 ? 8.840 2.792 -16.541 1.00 92.94 100 ALA A O 1
ATOM 786 N N . SER A 1 101 ? 7.382 3.276 -14.895 1.00 93.88 101 SER A N 1
ATOM 787 C CA . SER A 1 101 ? 7.785 2.226 -13.972 1.00 93.88 101 SER A CA 1
ATOM 788 C C . SER A 1 101 ? 7.709 0.856 -14.630 1.00 93.88 101 SER A C 1
ATOM 790 O O . SER A 1 101 ? 6.701 0.511 -15.246 1.00 93.88 101 SER A O 1
ATOM 792 N N . LYS A 1 102 ? 8.757 0.051 -14.456 1.00 93.94 102 LYS A N 1
ATOM 793 C CA . LYS A 1 102 ? 8.782 -1.370 -14.836 1.00 93.94 102 LYS A CA 1
ATOM 794 C C . LYS A 1 102 ? 8.529 -2.303 -13.651 1.00 93.94 102 LYS A C 1
ATOM 796 O O . LYS A 1 102 ? 8.750 -3.511 -13.751 1.00 93.94 102 LYS A O 1
ATOM 801 N N . VAL A 1 103 ? 8.084 -1.754 -12.521 1.00 95.31 103 VAL A N 1
ATOM 802 C CA . VAL A 1 103 ? 7.721 -2.534 -11.338 1.00 95.31 103 VAL A CA 1
ATOM 803 C C . VAL A 1 103 ? 6.315 -3.089 -11.520 1.00 95.31 103 VAL A C 1
ATOM 805 O O . VAL A 1 103 ? 5.363 -2.344 -11.726 1.00 95.31 103 VAL A O 1
ATOM 808 N N . THR A 1 104 ? 6.173 -4.405 -11.412 1.00 96.12 104 THR A N 1
ATOM 809 C CA . THR A 1 104 ? 4.871 -5.078 -11.388 1.00 96.12 104 THR A CA 1
ATOM 810 C C . THR A 1 104 ? 4.434 -5.306 -9.946 1.00 96.12 104 THR A C 1
ATOM 812 O O . THR A 1 104 ? 5.197 -5.860 -9.156 1.00 96.12 104 THR A O 1
ATOM 815 N N . VAL A 1 105 ? 3.197 -4.932 -9.615 1.00 97.31 105 VAL A N 1
ATOM 816 C CA . VAL A 1 105 ? 2.546 -5.266 -8.340 1.00 97.31 105 VAL A CA 1
ATOM 817 C C . VAL A 1 105 ? 1.365 -6.184 -8.634 1.00 97.31 105 VAL A C 1
ATOM 819 O O . VAL A 1 105 ? 0.449 -5.801 -9.365 1.00 97.31 105 VAL A O 1
ATOM 822 N N . LYS A 1 106 ? 1.380 -7.406 -8.095 1.00 97.50 106 LYS A N 1
ATOM 823 C CA . LYS A 1 106 ? 0.288 -8.365 -8.305 1.00 97.50 106 LYS A CA 1
ATOM 824 C C . LYS A 1 106 ? 0.026 -9.255 -7.100 1.00 97.50 106 LYS A C 1
ATOM 826 O O . LYS A 1 106 ? 0.912 -9.437 -6.280 1.00 97.50 106 LYS A O 1
ATOM 831 N N . ASP A 1 107 ? -1.156 -9.848 -7.015 1.00 96.75 107 ASP A N 1
ATOM 832 C CA . ASP A 1 107 ? -1.507 -10.826 -5.978 1.00 96.75 107 ASP A CA 1
ATOM 833 C C . ASP A 1 107 ? -1.278 -10.259 -4.561 1.00 96.75 107 ASP A C 1
ATOM 835 O O . ASP A 1 107 ? -0.528 -10.816 -3.757 1.00 96.75 107 ASP A O 1
ATOM 839 N N . VAL A 1 108 ? -1.860 -9.089 -4.281 1.00 97.56 108 VAL A N 1
ATOM 840 C CA . VAL A 1 108 ? -1.776 -8.419 -2.973 1.00 97.56 108 VAL A CA 1
ATOM 841 C C . VAL A 1 108 ? -3.099 -8.602 -2.249 1.00 97.56 108 VAL A C 1
ATOM 843 O O . VAL A 1 108 ? -4.144 -8.226 -2.769 1.00 97.56 108 VAL A O 1
ATOM 846 N N . THR A 1 109 ? -3.059 -9.148 -1.041 1.00 96.75 109 THR A N 1
ATOM 847 C CA . THR A 1 109 ? -4.240 -9.366 -0.206 1.00 96.75 109 THR A CA 1
ATOM 848 C C . THR A 1 109 ? -4.219 -8.422 0.986 1.00 96.75 109 THR A C 1
ATOM 850 O O . THR A 1 109 ? -3.268 -8.427 1.766 1.00 96.75 109 THR A O 1
ATOM 853 N N . PHE A 1 110 ? -5.290 -7.652 1.145 1.00 96.94 110 PHE A N 1
ATOM 854 C CA . PHE A 1 110 ? -5.640 -6.936 2.364 1.00 96.94 110 PHE A CA 1
ATOM 855 C C . PHE A 1 110 ? -6.827 -7.663 2.988 1.00 96.94 110 PHE A C 1
ATOM 857 O O . PHE A 1 110 ? -7.863 -7.799 2.332 1.00 96.94 110 PHE A O 1
ATOM 864 N N . LYS A 1 111 ? -6.672 -8.161 4.216 1.00 96.25 111 LYS A N 1
ATOM 865 C CA . LYS A 1 111 ? -7.694 -8.980 4.865 1.00 96.25 111 LYS A CA 1
ATOM 866 C C . LYS A 1 111 ? -7.902 -8.634 6.335 1.00 96.25 111 LYS A C 1
ATOM 868 O O . LYS A 1 111 ? -6.926 -8.500 7.065 1.00 96.25 111 LYS A O 1
ATOM 873 N N . ASN A 1 112 ? -9.153 -8.548 6.787 1.00 95.56 112 ASN A N 1
ATOM 874 C CA . ASN A 1 112 ? -9.498 -8.264 8.185 1.00 95.56 112 ASN A CA 1
ATOM 875 C C . ASN A 1 112 ? -8.709 -7.055 8.729 1.00 95.56 112 ASN A C 1
ATOM 877 O O . ASN A 1 112 ? -7.892 -7.168 9.653 1.00 95.56 112 ASN A O 1
ATOM 881 N N . ILE A 1 113 ? -8.879 -5.907 8.069 1.00 96.25 113 ILE A N 1
ATOM 882 C CA . ILE A 1 113 ? -8.254 -4.645 8.475 1.00 96.25 113 ILE A CA 1
ATOM 883 C C . ILE A 1 113 ? -9.345 -3.733 9.015 1.00 96.25 113 ILE A C 1
ATOM 885 O O . ILE A 1 113 ? -10.271 -3.378 8.292 1.00 96.25 113 ILE A O 1
ATOM 889 N N . THR A 1 114 ? -9.226 -3.339 10.280 1.00 96.00 114 THR A N 1
ATOM 890 C CA . THR A 1 114 ? -10.259 -2.591 11.009 1.00 96.00 114 THR A CA 1
ATOM 891 C 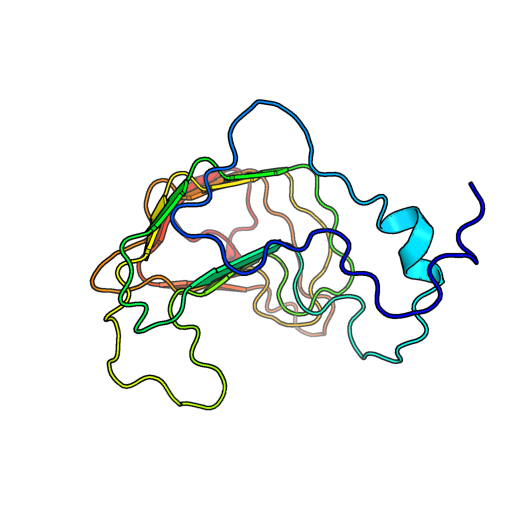C . THR A 1 114 ? -9.702 -1.308 11.625 1.00 96.00 114 THR A C 1
ATOM 893 O O . THR A 1 114 ? -8.485 -1.134 11.686 1.00 96.00 114 THR A O 1
ATOM 896 N N . GLY A 1 115 ? -10.556 -0.410 12.121 1.00 94.31 115 GLY A N 1
ATOM 897 C CA . GLY A 1 115 ? -10.145 0.719 12.967 1.00 94.31 115 GLY A CA 1
ATOM 898 C C . GLY A 1 115 ? -10.399 2.086 12.337 1.00 94.31 115 GLY A C 1
ATOM 899 O O . GLY A 1 115 ? -11.423 2.261 11.683 1.00 94.31 115 GLY A O 1
ATOM 900 N N . THR A 1 116 ? -9.505 3.060 12.554 1.00 93.94 116 THR A N 1
ATOM 901 C CA . THR A 1 116 ? -9.748 4.454 12.130 1.00 93.94 116 THR A CA 1
ATOM 902 C C . THR A 1 116 ? -8.645 5.090 11.283 1.00 93.94 116 THR A C 1
ATOM 904 O O . THR A 1 116 ? -7.452 4.795 11.435 1.00 93.94 116 THR A O 1
ATOM 907 N N . SER A 1 117 ? -9.048 6.011 10.404 1.00 94.50 117 SER A N 1
ATOM 908 C CA . SER A 1 117 ? -8.170 6.906 9.649 1.00 94.50 117 SER A CA 1
ATOM 909 C C . SER A 1 117 ? -8.279 8.349 10.136 1.00 94.50 117 SER A C 1
ATOM 911 O O . SER A 1 117 ? -9.339 8.800 10.558 1.00 94.50 117 SER A O 1
ATOM 913 N N . SER A 1 118 ? -7.183 9.105 10.047 1.00 93.38 118 SER A N 1
ATOM 914 C CA . SER A 1 118 ? -7.170 10.542 10.368 1.00 93.38 118 SER A CA 1
ATOM 915 C C . SER A 1 118 ? -7.413 11.436 9.143 1.00 93.38 118 SER A C 1
ATOM 917 O O . SER A 1 118 ? -7.353 12.662 9.246 1.00 93.38 118 SER A O 1
ATOM 919 N N . THR A 1 119 ? -7.631 10.837 7.975 1.00 93.31 119 THR A N 1
ATOM 920 C CA . THR A 1 119 ? -7.959 11.481 6.694 1.00 93.31 119 THR A CA 1
ATOM 921 C C . THR A 1 119 ? -9.137 10.740 6.045 1.00 93.31 119 THR A C 1
ATOM 923 O O . THR A 1 119 ? -9.355 9.566 6.364 1.00 93.31 119 THR A O 1
ATOM 926 N N . PRO A 1 120 ? -9.905 11.390 5.152 1.00 95.25 120 PRO A N 1
ATOM 927 C CA . PRO A 1 120 ? -11.007 10.747 4.430 1.00 95.25 120 PRO A CA 1
ATOM 928 C C . PRO A 1 120 ? -10.587 9.498 3.638 1.00 95.25 120 PRO A C 1
ATOM 930 O O . PRO A 1 120 ? -11.311 8.502 3.619 1.00 95.25 120 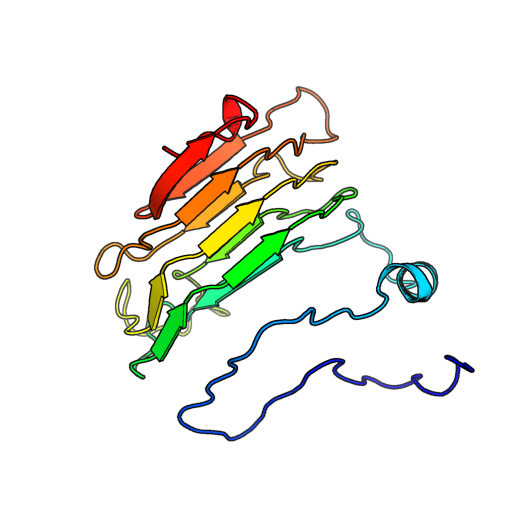PRO A O 1
ATOM 933 N N . GLU A 1 121 ? -9.415 9.529 3.000 1.00 95.69 121 GLU A N 1
ATOM 934 C CA . GLU A 1 121 ? -8.907 8.467 2.131 1.00 95.69 121 GLU A CA 1
ATOM 935 C C . GLU A 1 121 ? -8.354 7.275 2.931 1.00 95.69 121 GLU A C 1
ATOM 937 O O . GLU A 1 121 ? -7.146 7.123 3.133 1.00 95.69 121 GLU A O 1
ATOM 942 N N . ALA A 1 122 ? -9.242 6.384 3.374 1.00 96.12 122 ALA A N 1
ATOM 943 C CA . ALA A 1 122 ? -8.846 5.189 4.116 1.00 96.12 122 ALA A CA 1
ATOM 944 C C . ALA A 1 122 ? -8.154 4.136 3.223 1.00 96.12 122 ALA A C 1
ATOM 946 O O . ALA A 1 122 ? -7.288 3.386 3.688 1.00 96.12 122 ALA A O 1
ATOM 947 N N . VAL A 1 123 ? -8.503 4.107 1.933 1.00 97.88 123 VAL A N 1
ATOM 948 C CA . VAL A 1 123 ? -7.883 3.252 0.911 1.00 97.88 123 VAL A CA 1
ATOM 949 C C . VAL A 1 123 ? -7.426 4.115 -0.261 1.00 97.88 123 VAL A C 1
ATOM 951 O O . VAL A 1 123 ? -8.181 4.926 -0.790 1.00 97.88 123 VAL A O 1
ATOM 954 N N . SER A 1 124 ? -6.189 3.928 -0.708 1.00 97.81 124 SER A N 1
ATOM 955 C CA . SER A 1 124 ? -5.665 4.562 -1.920 1.00 97.81 124 SER A CA 1
ATOM 956 C C . SER A 1 124 ? -4.800 3.580 -2.700 1.00 97.81 124 SER A C 1
ATOM 958 O O . SER A 1 124 ? -3.703 3.220 -2.275 1.00 97.81 124 SER A O 1
ATOM 960 N N . LEU A 1 125 ? -5.301 3.137 -3.851 1.00 98.19 125 LEU A N 1
ATOM 961 C CA . LEU A 1 125 ? -4.634 2.227 -4.776 1.00 98.19 125 LEU A CA 1
ATOM 962 C C . LEU A 1 125 ? -4.315 2.985 -6.069 1.00 98.19 125 LEU A C 1
ATOM 964 O O . LEU A 1 125 ? -5.128 3.048 -6.987 1.00 98.19 125 LEU A O 1
ATOM 968 N N . LEU A 1 126 ? -3.137 3.594 -6.129 1.00 97.56 126 LEU A N 1
ATOM 969 C CA . LEU A 1 126 ? -2.672 4.439 -7.227 1.00 97.56 126 LEU A CA 1
ATOM 970 C C . LEU A 1 126 ? -1.697 3.653 -8.108 1.00 97.56 126 LEU A C 1
ATOM 972 O O . LEU A 1 126 ? -0.476 3.768 -7.982 1.00 97.56 126 LEU A O 1
ATOM 976 N N . CYS A 1 127 ? -2.238 2.815 -8.990 1.00 97.50 127 CYS A N 1
ATOM 977 C CA . CYS A 1 127 ? -1.450 1.955 -9.868 1.00 97.50 127 CYS A CA 1
ATOM 978 C C . CYS A 1 127 ? -1.158 2.624 -11.221 1.00 97.50 127 CYS A C 1
ATOM 980 O O . CYS A 1 127 ? -1.876 3.525 -11.675 1.00 97.50 127 CYS A O 1
ATOM 982 N N . SER A 1 128 ? -0.092 2.170 -11.887 1.00 96.00 128 SER A N 1
ATOM 983 C CA . SER A 1 128 ? 0.282 2.687 -13.205 1.00 96.00 128 SER A CA 1
ATOM 984 C C . SER A 1 128 ? -0.781 2.363 -14.255 1.00 96.00 128 SER A C 1
ATOM 986 O O . SER A 1 128 ? -1.340 1.268 -14.271 1.00 96.00 128 SER A O 1
ATOM 988 N N . ALA A 1 129 ? -1.021 3.295 -15.180 1.00 95.31 129 ALA A N 1
ATOM 989 C CA . ALA A 1 129 ? -1.898 3.049 -16.324 1.00 95.31 129 ALA A CA 1
ATOM 990 C C . ALA A 1 129 ? -1.301 2.029 -17.308 1.00 95.31 129 ALA A C 1
ATOM 992 O O . ALA A 1 129 ? -2.036 1.243 -17.905 1.00 95.31 129 ALA A O 1
ATOM 993 N N . LYS A 1 130 ? 0.033 2.013 -17.462 1.00 95.69 130 LYS A N 1
ATOM 994 C CA . LYS A 1 130 ? 0.728 1.081 -18.367 1.00 95.69 130 LYS A CA 1
ATOM 995 C C . LYS A 1 130 ? 0.906 -0.305 -17.756 1.00 95.69 130 LYS A C 1
ATOM 997 O O . LYS A 1 130 ? 0.871 -1.293 -18.483 1.00 95.69 130 LYS A O 1
ATOM 1002 N N . ILE A 1 131 ? 1.083 -0.376 -16.436 1.00 95.75 131 ILE A N 1
ATOM 1003 C CA . ILE A 1 131 ? 1.213 -1.632 -15.686 1.00 95.75 131 ILE A CA 1
ATOM 1004 C C . ILE A 1 131 ? 0.229 -1.612 -14.502 1.00 95.75 131 ILE A C 1
ATOM 1006 O O . ILE A 1 131 ? 0.623 -1.288 -13.379 1.00 95.75 131 ILE A O 1
ATOM 1010 N N . PRO A 1 132 ? -1.061 -1.922 -14.742 1.00 97.44 132 PRO A N 1
ATOM 1011 C CA . PRO A 1 132 ? -2.076 -1.992 -13.693 1.00 97.44 132 PRO A CA 1
ATOM 1012 C C . PRO A 1 132 ? -1.710 -2.990 -12.589 1.00 97.44 132 PRO A C 1
ATOM 1014 O O . PRO A 1 132 ? -1.154 -4.055 -12.874 1.00 97.44 132 PRO A O 1
ATOM 1017 N N . CYS A 1 133 ? -2.105 -2.708 -11.344 1.00 98.38 133 CYS A N 1
ATOM 1018 C CA . CYS A 1 133 ? -2.043 -3.725 -10.295 1.00 98.38 133 CYS A CA 1
ATOM 1019 C C . CYS A 1 133 ? -3.083 -4.810 -10.587 1.00 98.38 133 CYS A C 1
ATOM 1021 O O . CYS A 1 133 ? -4.223 -4.496 -10.933 1.00 98.38 133 CYS A O 1
ATOM 1023 N N . THR A 1 134 ? -2.723 -6.082 -10.425 1.00 98.19 134 THR A N 1
ATOM 1024 C CA . THR A 1 134 ? -3.624 -7.216 -10.713 1.00 98.19 134 THR A CA 1
ATOM 1025 C C . THR A 1 134 ? -3.719 -8.172 -9.533 1.00 98.19 134 THR A C 1
ATOM 1027 O O . THR A 1 134 ? -2.794 -8.264 -8.736 1.00 98.19 134 THR A O 1
ATOM 1030 N N . GLY A 1 135 ? -4.843 -8.873 -9.384 1.00 97.69 135 GLY A N 1
ATOM 1031 C CA . GLY A 1 135 ? -5.025 -9.804 -8.265 1.00 97.69 135 GLY A CA 1
ATOM 1032 C C . GLY A 1 135 ? -5.041 -9.113 -6.897 1.00 97.69 135 GLY A C 1
ATOM 1033 O O . GLY A 1 135 ? -4.602 -9.698 -5.911 1.00 97.69 135 GLY A O 1
ATOM 1034 N N . VAL A 1 136 ? -5.501 -7.857 -6.824 1.00 98.44 136 VAL A N 1
ATOM 1035 C CA . VAL A 1 136 ? -5.685 -7.179 -5.534 1.00 98.44 136 VAL A CA 1
ATOM 1036 C C . VAL A 1 136 ? -6.940 -7.734 -4.862 1.00 98.44 136 VAL A C 1
ATOM 1038 O O . VAL A 1 136 ? -8.020 -7.710 -5.441 1.00 98.44 136 VAL A O 1
ATOM 1041 N N . THR A 1 137 ? -6.816 -8.245 -3.645 1.00 98.12 137 THR A N 1
ATOM 1042 C CA . THR A 1 137 ? -7.950 -8.757 -2.868 1.00 98.12 137 THR A CA 1
ATOM 1043 C C . THR A 1 137 ? -8.176 -7.858 -1.665 1.00 98.12 137 THR A C 1
ATOM 1045 O O . THR A 1 137 ? -7.245 -7.625 -0.896 1.00 98.12 137 THR A O 1
ATOM 1048 N N . MET A 1 138 ? -9.401 -7.359 -1.513 1.00 97.94 138 MET A N 1
ATOM 1049 C CA . MET A 1 138 ? -9.864 -6.634 -0.330 1.00 97.94 138 MET A CA 1
ATOM 1050 C C . MET A 1 138 ? -10.963 -7.457 0.339 1.00 97.94 138 MET A C 1
ATOM 1052 O O . MET A 1 138 ? -12.063 -7.570 -0.198 1.00 97.94 138 MET A O 1
ATOM 1056 N N . ASP A 1 139 ? -10.657 -8.063 1.481 1.00 97.44 139 ASP A N 1
ATOM 1057 C CA . ASP A 1 139 ? -11.572 -8.945 2.211 1.00 97.44 139 ASP A CA 1
ATOM 1058 C C . ASP A 1 139 ? -11.737 -8.439 3.647 1.00 97.44 139 ASP A C 1
ATOM 1060 O O . ASP A 1 139 ? -10.774 -8.405 4.404 1.00 97.44 139 ASP A O 1
ATOM 1064 N N . ASP A 1 140 ? -12.941 -8.029 4.033 1.00 97.38 140 ASP A N 1
ATOM 1065 C CA . ASP A 1 140 ? -13.240 -7.542 5.387 1.00 97.38 140 ASP A CA 1
ATOM 1066 C C . ASP A 1 140 ? -12.410 -6.300 5.792 1.00 97.38 140 ASP A C 1
ATOM 1068 O O . ASP A 1 140 ? -11.609 -6.311 6.732 1.00 97.38 140 ASP A O 1
ATOM 1072 N N . ILE A 1 141 ? -12.554 -5.216 5.016 1.00 97.88 141 ILE A N 1
ATOM 1073 C CA . ILE A 1 141 ? -11.905 -3.919 5.265 1.00 97.88 141 ILE A CA 1
ATOM 1074 C C . ILE A 1 141 ? -12.912 -2.934 5.871 1.00 97.88 141 ILE A C 1
ATOM 1076 O O . ILE A 1 141 ? -13.788 -2.416 5.172 1.00 97.88 141 ILE A O 1
ATOM 1080 N N . ASN A 1 142 ? -12.730 -2.639 7.160 1.00 96.44 142 ASN A N 1
ATOM 1081 C CA . ASN A 1 142 ? -13.610 -1.814 7.990 1.00 96.44 142 ASN A CA 1
ATOM 1082 C C . ASN A 1 142 ? -12.822 -0.699 8.702 1.00 96.44 142 ASN A C 1
ATOM 1084 O O . ASN A 1 142 ? -12.650 -0.720 9.923 1.00 96.44 142 ASN A O 1
ATOM 1088 N N . VAL A 1 143 ? -12.291 0.252 7.927 1.00 95.81 143 VAL A N 1
ATOM 1089 C CA . VAL A 1 143 ? -11.554 1.419 8.443 1.00 95.81 143 VAL A CA 1
ATOM 1090 C C . VAL A 1 143 ? -12.365 2.687 8.203 1.00 95.81 143 VAL A C 1
ATOM 1092 O O . VAL A 1 143 ? -12.647 3.016 7.056 1.00 95.81 143 VAL A O 1
ATOM 1095 N N . GLU A 1 144 ? -12.703 3.415 9.264 1.00 95.62 144 GLU A N 1
ATOM 1096 C CA .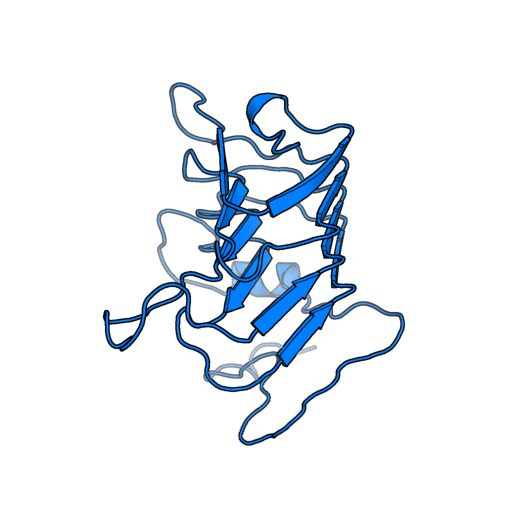 GLU A 1 144 ? -13.544 4.616 9.185 1.00 95.62 144 GLU A CA 1
ATOM 1097 C C . GLU A 1 144 ? -12.763 5.896 9.492 1.00 95.62 144 GLU A C 1
ATOM 1099 O O . GLU A 1 144 ? -11.881 5.925 10.353 1.00 95.62 144 GLU A O 1
ATOM 1104 N N . TYR A 1 145 ? -13.103 6.987 8.817 1.00 95.31 145 TYR A N 1
ATOM 1105 C CA . TYR A 1 145 ? -12.544 8.297 9.120 1.00 95.31 145 TYR A CA 1
ATOM 1106 C C . TYR A 1 145 ? -13.022 8.799 10.489 1.00 95.31 145 TYR A C 1
ATOM 1108 O O . TYR A 1 145 ? -14.218 8.945 10.721 1.00 95.31 145 TYR A O 1
ATOM 1116 N N . SER A 1 146 ? -12.089 9.124 11.391 1.00 92.62 146 SER A N 1
ATOM 1117 C CA . SER A 1 146 ? -12.404 9.562 12.762 1.00 92.62 146 SER A CA 1
ATOM 1118 C C . SER A 1 146 ? -12.836 11.030 12.883 1.00 92.62 146 SER A C 1
ATOM 1120 O O . SER A 1 146 ? -13.175 11.486 13.976 1.00 92.62 146 SER A O 1
ATOM 1122 N N . GLY A 1 147 ? -12.821 11.797 11.787 1.00 87.62 147 GLY A N 1
ATOM 1123 C CA . GLY A 1 147 ? -13.232 13.201 11.788 1.00 87.62 147 GLY A CA 1
ATOM 1124 C C . GLY A 1 147 ? -14.738 13.428 11.620 1.00 87.62 147 GLY A C 1
ATOM 1125 O O . GLY A 1 147 ? -15.550 12.511 11.515 1.00 87.62 147 GLY A O 1
ATOM 1126 N N . THR A 1 148 ? -15.132 14.701 11.581 1.00 81.19 148 THR A N 1
ATOM 1127 C CA . THR A 1 148 ? -16.538 15.094 11.429 1.00 81.19 148 THR A CA 1
ATOM 1128 C C . THR A 1 148 ? -17.020 14.912 9.984 1.00 81.19 148 THR A C 1
ATOM 1130 O O . THR A 1 148 ? -16.248 15.005 9.031 1.00 81.19 148 THR A O 1
ATOM 1133 N N . ASN A 1 149 ? -18.322 14.658 9.809 1.00 76.25 149 ASN A N 1
ATOM 1134 C CA . ASN A 1 149 ? -18.992 14.407 8.520 1.00 76.25 149 ASN A CA 1
ATOM 1135 C C . ASN A 1 149 ? -18.665 13.068 7.825 1.00 76.25 149 ASN A C 1
ATOM 1137 O O . ASN A 1 149 ? -19.078 12.894 6.681 1.00 76.25 149 ASN A O 1
ATOM 1141 N N . ASN A 1 150 ? -17.957 12.152 8.501 1.00 66.31 150 ASN A N 1
ATOM 1142 C CA . ASN A 1 150 ? -17.769 10.731 8.160 1.00 66.31 150 ASN A CA 1
ATOM 1143 C C . ASN A 1 150 ? -17.627 10.417 6.652 1.00 66.31 150 ASN A C 1
ATOM 1145 O O . ASN A 1 150 ? -18.324 9.570 6.100 1.00 66.31 150 ASN A O 1
ATOM 1149 N N . LYS A 1 151 ? -16.731 11.136 5.963 1.00 87.31 151 LYS A N 1
ATOM 1150 C CA . LYS A 1 151 ? -16.442 10.949 4.530 1.00 87.31 151 LYS A CA 1
ATOM 1151 C C . LYS A 1 151 ? -15.382 9.874 4.291 1.00 87.31 151 LYS A C 1
ATOM 1153 O O . LYS A 1 151 ? -14.416 10.116 3.575 1.00 87.31 151 LYS A O 1
ATOM 1158 N N . THR A 1 152 ? -15.526 8.714 4.916 1.00 94.88 152 THR A N 1
ATOM 1159 C CA . THR A 1 152 ? -14.683 7.559 4.588 1.00 94.88 152 THR A CA 1
ATOM 1160 C C . THR A 1 152 ? -14.747 7.315 3.081 1.00 94.88 152 THR A C 1
ATOM 1162 O O . THR A 1 152 ? -15.838 7.271 2.516 1.00 94.88 152 THR A O 1
ATOM 1165 N N . MET A 1 153 ? -13.600 7.216 2.413 1.00 95.44 153 MET A N 1
ATOM 1166 C CA . MET A 1 153 ? -13.551 7.010 0.967 1.00 95.44 153 MET A CA 1
ATOM 1167 C C . MET A 1 153 ? -12.343 6.189 0.524 1.00 95.44 153 MET A C 1
ATOM 1169 O O . MET A 1 153 ? -11.302 6.151 1.187 1.00 95.44 153 MET A O 1
ATOM 1173 N N . ALA A 1 154 ? -12.489 5.567 -0.644 1.00 97.25 154 ALA A N 1
ATOM 1174 C CA . ALA A 1 154 ? -11.411 4.928 -1.377 1.00 97.25 154 ALA A CA 1
ATOM 1175 C C . ALA A 1 154 ? -11.107 5.653 -2.693 1.00 97.25 154 ALA A C 1
ATOM 1177 O O . ALA A 1 154 ? -12.003 6.150 -3.376 1.00 97.25 154 ALA A O 1
ATOM 1178 N N . ILE A 1 155 ? -9.830 5.665 -3.072 1.00 97.12 155 ILE A N 1
ATOM 1179 C CA . ILE A 1 155 ? -9.367 6.075 -4.400 1.00 97.12 155 ILE A CA 1
ATOM 1180 C C . ILE A 1 155 ? -8.688 4.875 -5.044 1.00 97.12 155 ILE A C 1
ATOM 1182 O O . ILE A 1 155 ? -7.692 4.376 -4.526 1.00 97.12 155 ILE A O 1
ATOM 1186 N N . CYS A 1 156 ? -9.202 4.414 -6.180 1.00 96.88 156 CYS A N 1
ATOM 1187 C CA . CYS A 1 156 ? -8.700 3.213 -6.841 1.00 96.88 156 CYS A CA 1
ATOM 1188 C C . CYS A 1 156 ? -8.492 3.503 -8.330 1.00 96.88 156 CYS A C 1
ATOM 1190 O O . CYS A 1 156 ? -9.443 3.712 -9.079 1.00 96.88 156 CYS A O 1
ATOM 1192 N N . THR A 1 157 ? -7.233 3.514 -8.761 1.00 97.25 157 THR A N 1
ATOM 119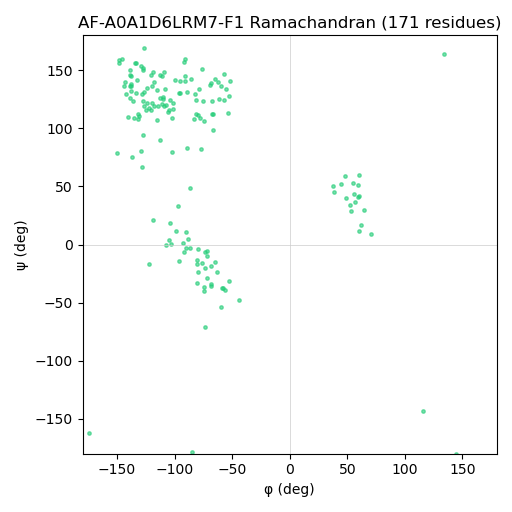3 C CA . THR A 1 157 ? -6.808 3.898 -10.109 1.00 97.25 157 THR A CA 1
ATOM 1194 C C . THR A 1 157 ? -5.959 2.782 -10.695 1.00 97.25 157 THR A C 1
ATOM 1196 O O . THR A 1 157 ? -4.909 2.450 -10.150 1.00 97.25 157 THR A O 1
ATOM 1199 N N . ASN A 1 158 ? -6.405 2.197 -11.811 1.00 97.62 158 ASN A N 1
ATOM 1200 C CA . ASN A 1 158 ? -5.727 1.086 -12.499 1.00 97.62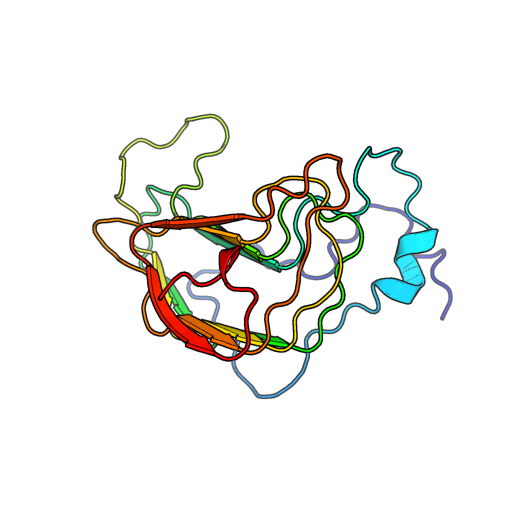 158 ASN A CA 1
ATOM 1201 C C . ASN A 1 158 ? -5.410 -0.119 -11.591 1.00 97.62 158 ASN A C 1
ATOM 1203 O O . ASN A 1 158 ? -4.443 -0.845 -11.821 1.00 97.62 158 ASN A O 1
ATOM 1207 N N . ALA A 1 159 ? -6.211 -0.340 -10.553 1.00 97.88 159 ALA A N 1
ATOM 1208 C CA . ALA A 1 159 ? -6.173 -1.558 -9.763 1.00 97.88 159 ALA A CA 1
ATOM 1209 C C . ALA A 1 159 ? -7.235 -2.524 -10.296 1.00 97.88 159 ALA A C 1
ATOM 1211 O O . ALA A 1 159 ? -8.326 -2.105 -10.678 1.00 97.88 159 ALA A O 1
ATOM 1212 N N . LYS A 1 160 ? -6.913 -3.815 -10.342 1.00 98.12 160 LYS A N 1
ATOM 1213 C CA . LYS A 1 160 ? -7.837 -4.878 -10.740 1.00 98.12 160 LYS A CA 1
ATOM 1214 C C . LYS A 1 160 ? -7.840 -5.955 -9.673 1.00 98.12 160 LYS A C 1
ATOM 1216 O O . LYS A 1 160 ? -6.776 -6.441 -9.273 1.00 98.12 160 LYS A O 1
ATOM 1221 N N . GLY A 1 161 ? -9.031 -6.333 -9.234 1.00 97.19 161 GLY A N 1
ATOM 1222 C CA . GLY A 1 161 ? -9.161 -7.113 -8.023 1.00 97.19 161 GLY A CA 1
ATOM 1223 C C . GLY A 1 161 ? -10.571 -7.579 -7.720 1.00 97.19 161 GLY A C 1
ATOM 1224 O O . GLY A 1 161 ? -11.434 -7.600 -8.593 1.00 97.19 161 GLY A O 1
ATOM 1225 N N . SER A 1 162 ? -10.768 -7.967 -6.466 1.00 97.38 162 SER A N 1
ATOM 1226 C CA . SER A 1 162 ? -12.068 -8.338 -5.914 1.00 97.38 162 SER A CA 1
ATOM 1227 C C . SER A 1 162 ? -12.235 -7.764 -4.512 1.00 97.38 162 SER A C 1
ATOM 1229 O O . SER A 1 162 ? -11.261 -7.666 -3.756 1.00 97.38 162 SER A O 1
ATOM 1231 N N . THR A 1 163 ? -13.469 -7.391 -4.183 1.00 96.75 163 THR A N 1
ATOM 1232 C CA . THR A 1 163 ? -13.853 -6.881 -2.868 1.00 96.75 163 THR A CA 1
ATOM 1233 C C . THR A 1 163 ? -14.909 -7.790 -2.245 1.00 96.75 163 THR A C 1
ATOM 1235 O O . THR A 1 163 ? -15.869 -8.191 -2.904 1.00 96.75 163 THR A O 1
ATOM 1238 N N . LYS A 1 164 ? -14.759 -8.098 -0.955 1.00 96.19 164 LYS A N 1
ATOM 1239 C CA . LYS A 1 164 ? -15.742 -8.833 -0.154 1.00 96.19 164 LYS A CA 1
ATOM 1240 C C . LYS A 1 164 ? -15.788 -8.273 1.267 1.00 96.19 164 LYS A C 1
ATOM 1242 O O . LYS A 1 164 ? -14.754 -7.941 1.828 1.00 96.19 164 LYS A O 1
ATOM 1247 N N . GLY A 1 165 ? -16.984 -8.158 1.849 1.00 93.69 165 GLY A N 1
ATOM 1248 C CA . GLY A 1 165 ? -17.157 -7.822 3.271 1.00 93.69 165 GLY A CA 1
ATOM 1249 C C . GLY A 1 165 ? -16.605 -6.458 3.704 1.00 93.69 165 GLY A C 1
ATOM 1250 O O . GLY A 1 165 ? -16.401 -6.251 4.888 1.00 93.69 165 GLY A O 1
ATOM 1251 N N . CYS A 1 166 ? -16.324 -5.550 2.769 1.00 94.50 166 CYS A N 1
ATOM 1252 C CA . CYS A 1 166 ? -15.796 -4.221 3.073 1.00 94.50 166 CYS A CA 1
ATOM 1253 C C . CYS A 1 166 ? -16.928 -3.205 3.256 1.00 94.50 166 CYS A C 1
ATOM 1255 O O . CYS A 1 166 ? -18.025 -3.391 2.716 1.00 94.50 166 CYS A O 1
ATOM 1257 N N . LEU A 1 167 ? -16.627 -2.088 3.924 1.00 92.25 167 LEU A N 1
ATOM 1258 C CA . LEU A 1 167 ? -17.471 -0.891 3.867 1.00 92.25 167 LEU A CA 1
ATOM 1259 C C . LEU A 1 167 ? -17.746 -0.507 2.408 1.00 92.25 167 LEU A C 1
ATOM 1261 O O . LEU A 1 167 ? -16.857 -0.585 1.554 1.00 92.25 167 LEU A O 1
ATOM 1265 N N . LYS A 1 168 ? -18.976 -0.075 2.117 1.00 91.88 168 LYS A N 1
ATOM 1266 C CA . LYS A 1 168 ? -19.422 0.226 0.748 1.00 91.88 168 LYS A CA 1
ATOM 1267 C C . LYS A 1 168 ? -18.562 1.314 0.103 1.00 91.88 168 LYS A C 1
ATOM 1269 O O . LYS A 1 168 ? -18.256 1.244 -1.081 1.00 91.88 168 LYS A O 1
ATOM 1274 N N . GLU A 1 169 ? -18.155 2.295 0.896 1.00 93.12 169 GLU A N 1
ATOM 1275 C CA . GLU A 1 169 ? -17.320 3.431 0.513 1.00 93.12 169 GLU A CA 1
ATOM 1276 C C . GLU A 1 169 ? -15.879 3.023 0.175 1.00 93.12 169 GLU A C 1
ATOM 1278 O O . GLU A 1 169 ? -15.156 3.782 -0.473 1.00 93.12 169 GLU A O 1
ATOM 1283 N N . LEU A 1 170 ? -15.462 1.832 0.619 1.00 94.25 170 LEU A N 1
ATOM 1284 C CA . LEU A 1 170 ? -14.126 1.280 0.410 1.00 94.25 170 LEU A CA 1
ATOM 1285 C C . LEU A 1 170 ? -14.067 0.210 -0.682 1.00 94.25 170 LEU A C 1
ATOM 1287 O O . LEU A 1 170 ? -12.997 -0.341 -0.945 1.00 94.25 170 LEU A O 1
ATOM 1291 N N . ALA A 1 171 ? -15.192 -0.095 -1.328 1.00 90.69 171 ALA A N 1
ATOM 1292 C CA . ALA A 1 171 ? -15.231 -1.069 -2.405 1.00 90.69 171 ALA A CA 1
ATOM 1293 C C . ALA A 1 171 ? -14.607 -0.498 -3.688 1.00 90.69 171 ALA A C 1
ATOM 1295 O O . ALA A 1 171 ? -15.197 0.338 -4.368 1.00 90.69 171 ALA A O 1
ATOM 1296 N N . CYS A 1 172 ? -13.400 -0.964 -4.018 1.00 89.81 172 CYS A N 1
ATOM 1297 C CA . CYS A 1 172 ? -12.704 -0.612 -5.256 1.00 89.81 172 CYS A CA 1
ATOM 1298 C C . CYS A 1 172 ? -13.176 -1.407 -6.489 1.00 89.81 172 CYS A C 1
ATOM 1300 O O . CYS A 1 172 ? -12.825 -1.017 -7.606 1.00 89.81 172 CYS A O 1
ATOM 1302 N N . PHE A 1 173 ? -13.878 -2.533 -6.296 1.00 90.69 173 PHE A N 1
ATOM 1303 C CA . PHE A 1 173 ? -14.166 -3.541 -7.326 1.00 90.69 173 PHE A CA 1
ATOM 1304 C C . PHE A 1 173 ? -15.602 -4.057 -7.252 1.00 90.69 173 PHE A C 1
ATOM 1306 O O . PHE A 1 173 ? -16.129 -4.163 -6.120 1.00 90.69 173 PHE A O 1
#

Sequence (173 aa):
MDLSQYKEHGNWIEILRVDNLVITGKGNLDGLGPAVWSKNSCAKKYKTTFGVRIKAYEDAASVLTVSKIHYENIKMEDSANPIFIDMKYCPNKLCTANDASKVTVKDVTFKNITGTSSTPEAVSLLCSAKIPCTGVTMDDINVEYSGTNNKTMAICTNAKGSTKGCLKELACF

Nearest PDB structures (foldseek):
  7b8b-assembly2_B  TM=9.150E-01  e=8.008E-05  Arabidopsis thaliana
  6kvh-assembly1_A  TM=4.825E-01  e=1.929E-01  Evansstolkia leycettana
  4mr0-assembly1_A  TM=4.236E-01  e=8.965E-01  Streptococcus pneumoniae R6
  5moy-assembly1_B  TM=2.033E-01  e=1.404E-01  Homo sapiens

Secondary structure (DSSP, 8-state):
--GGG--S---SS---S-SS----SSS-----HHHHGGG-----SSSBS-SEEEEEETT--S-EEEEEEEEEEEEEEEESSSEEEEEEE-GGG--SSTT---EEEEEEEEEEEEEEESSSEEEEEE--SSS-EEEEEEEEEEEEE-STT---EEEEESEEEEEES--GGG---

Solvent-accessible surface area (backbone atoms only — not comparable to full-atom values): 10021 Å² total; per-residue (Å²): 135,83,73,80,78,66,80,67,92,68,69,92,80,80,87,76,98,72,81,87,85,79,90,84,83,90,87,81,95,79,80,62,53,84,84,50,55,86,74,60,81,75,91,58,100,37,78,32,70,56,63,44,77,50,76,36,47,16,42,32,83,60,79,45,77,51,62,73,44,76,48,66,75,42,78,41,60,30,10,45,26,30,39,35,34,32,35,66,40,48,76,92,70,71,61,89,43,82,66,48,38,41,55,43,47,32,39,35,36,42,30,47,31,34,44,27,10,61,32,42,49,31,32,34,34,40,34,25,82,81,53,48,28,36,55,34,35,41,34,35,40,50,54,40,26,73,59,86,86,62,57,41,30,49,47,70,36,47,61,38,57,48,55,42,79,43,44,79,54,58,54,80,89

Radius of gyration: 17.04 Å; Cα contacts (8 Å, |Δi|>4): 372; chains: 1; bounding box: 42×35×46 Å

InterPro domains:
  IPR000743 Glycoside hydrolase, family 28 [PF00295] (47-162)
  IPR011050 Pectin lyase fold/virulence factor [SSF51126] (9-172)
  IPR012334 Pectin lyase fold [G3DSA:2.160.20.10] (43-171)

Foldseek 3Di:
DDPPVVPDDDDLDDDPDDDPDDDDDDDDPDDPCVVCLVVDPDDDPFSAAEQDEDEADQQAPDQEEDAQAEDEDAEGEAYQAYAYYYNPDDPPVPHPDGLNHNYAAEQYEYEQYEYEHCHQANAEAHARPVHAYYAYEAYQAHYWYPDPPTNNAHHHDSHYHDYYNHDPRHGPD

Mean predicted aligned error: 8.18 Å

pLDDT: mean 85.05, std 14.19, range [48.81, 98.44]

Organism: Zea mays (NCBI:txid4577)